Protein AF-A0A535K1F7-F1 (afdb_monomer_lite)

Sequence (152 aa):
MVDALQEAHRILVERGTFVDARPDSRVSARVRAGSAGGQVVGTIGTQRATKADDQMSDRAVRDVLRRKLFRSRRRGRLWHAIPFEDAAELNDYLSDHLRFSRRVSWLAPAAHRKTPLFVERAVRFEILIKQLGRRLLLRGGRGARGAASYEV

Structure (mmCIF, N/CA/C/O backbone):
data_AF-A0A535K1F7-F1
#
_entry.id   AF-A0A535K1F7-F1
#
loop_
_atom_site.group_PDB
_atom_site.id
_atom_site.type_symbol
_atom_site.label_atom_id
_atom_site.label_alt_id
_atom_site.label_comp_id
_atom_site.label_asym_id
_atom_site.label_entity_id
_atom_site.label_seq_id
_atom_site.pdbx_PDB_ins_code
_atom_site.Cartn_x
_atom_site.Cartn_y
_atom_site.Cartn_z
_atom_site.occupancy
_atom_site.B_iso_or_equiv
_atom_site.auth_seq_id
_atom_site.auth_comp_id
_atom_site.auth_asym_id
_atom_site.auth_atom_id
_atom_s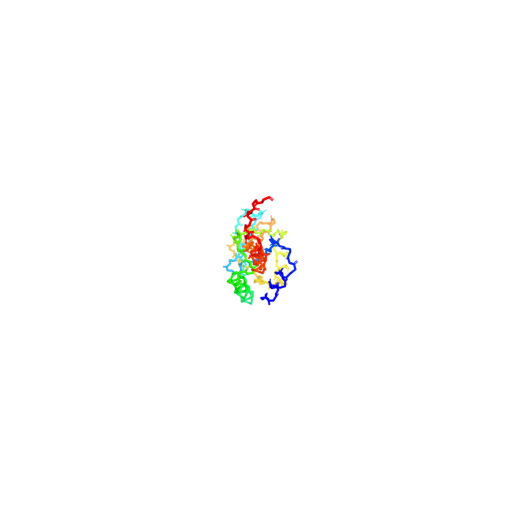ite.pdbx_PDB_model_num
ATOM 1 N N . MET A 1 1 ? -8.332 -13.082 13.055 1.00 63.59 1 MET A N 1
ATOM 2 C CA . MET A 1 1 ? -7.995 -11.675 12.673 1.00 63.59 1 MET A CA 1
ATOM 3 C C . MET A 1 1 ? -9.030 -10.662 13.177 1.00 63.59 1 MET A C 1
ATOM 5 O O . MET A 1 1 ? -8.626 -9.599 13.631 1.00 63.59 1 MET A O 1
ATOM 9 N N . VAL A 1 2 ? -10.336 -10.977 13.209 1.00 68.31 2 VAL A N 1
ATOM 10 C CA . VAL A 1 2 ? -11.288 -10.234 14.073 1.00 68.31 2 VAL A CA 1
ATOM 11 C C . VAL A 1 2 ? -10.793 -10.209 15.526 1.00 68.31 2 VAL A C 1
ATOM 13 O O . VAL A 1 2 ? -10.875 -9.179 16.188 1.00 68.31 2 VAL A O 1
ATOM 16 N N . ASP A 1 3 ? -10.181 -11.303 15.972 1.00 77.69 3 ASP A N 1
ATOM 17 C CA . ASP A 1 3 ? -9.602 -11.464 17.312 1.00 77.69 3 ASP A CA 1
ATOM 18 C C . ASP A 1 3 ? -8.471 -10.469 17.576 1.00 77.69 3 ASP A C 1
ATOM 20 O O . ASP A 1 3 ? -8.384 -9.928 18.667 1.00 77.69 3 ASP A O 1
ATOM 24 N N . ALA A 1 4 ? -7.672 -10.130 16.558 1.00 83.56 4 ALA A N 1
ATOM 25 C CA . ALA A 1 4 ? -6.606 -9.138 16.687 1.00 83.56 4 ALA A CA 1
ATOM 26 C C . ALA A 1 4 ? -7.163 -7.720 16.903 1.00 83.56 4 ALA A C 1
ATOM 28 O O . ALA A 1 4 ? -6.621 -6.959 17.698 1.00 83.56 4 ALA A O 1
ATOM 29 N N . LEU A 1 5 ? -8.276 -7.362 16.251 1.00 89.56 5 LEU A N 1
ATOM 30 C CA . LEU A 1 5 ? -8.940 -6.074 16.494 1.00 89.56 5 LEU A CA 1
ATOM 31 C C . LEU A 1 5 ? -9.660 -6.043 17.850 1.00 89.56 5 LEU A C 1
ATOM 33 O O . LEU A 1 5 ? -9.741 -4.990 18.481 1.00 89.56 5 LEU A O 1
ATOM 37 N N . GLN A 1 6 ? -10.173 -7.183 18.317 1.00 87.75 6 GLN A N 1
ATOM 38 C CA . GLN A 1 6 ? -10.734 -7.301 19.666 1.00 87.75 6 GLN A CA 1
ATOM 39 C C . GLN A 1 6 ? -9.648 -7.227 20.747 1.00 87.75 6 GLN A C 1
ATOM 41 O O . GLN A 1 6 ? -9.847 -6.564 21.762 1.00 87.75 6 GLN A O 1
ATOM 46 N N . GLU A 1 7 ? -8.497 -7.856 20.516 1.00 90.88 7 GLU A N 1
ATOM 47 C CA . GLU A 1 7 ? -7.304 -7.744 21.355 1.00 90.88 7 GLU A CA 1
ATOM 48 C C . GLU A 1 7 ? -6.832 -6.292 21.415 1.00 90.88 7 GLU A C 1
ATOM 50 O O . GLU A 1 7 ? -6.730 -5.725 22.500 1.00 90.88 7 GLU A O 1
ATOM 55 N N . ALA A 1 8 ? -6.678 -5.644 20.254 1.00 90.81 8 ALA A N 1
ATOM 56 C CA . ALA A 1 8 ? -6.345 -4.227 20.167 1.00 90.81 8 ALA A CA 1
ATOM 57 C C . ALA A 1 8 ? -7.339 -3.371 20.967 1.00 90.81 8 ALA A C 1
ATOM 59 O O . ALA A 1 8 ? -6.939 -2.503 21.739 1.00 90.81 8 ALA A O 1
ATOM 60 N N . HIS A 1 9 ? -8.643 -3.642 20.853 1.00 91.31 9 HIS A N 1
ATOM 61 C CA . HIS A 1 9 ? -9.652 -2.950 21.653 1.00 91.31 9 HIS A CA 1
ATOM 62 C C . HIS A 1 9 ? -9.459 -3.166 23.159 1.00 91.31 9 HIS A C 1
ATOM 64 O O . HIS A 1 9 ? -9.690 -2.242 23.938 1.00 91.31 9 HIS A O 1
ATOM 70 N N . ARG A 1 10 ? -9.058 -4.363 23.594 1.00 91.12 10 ARG A N 1
ATOM 71 C CA . ARG A 1 10 ? -8.831 -4.671 25.011 1.00 91.12 10 ARG A CA 1
ATOM 72 C C . ARG A 1 10 ? -7.659 -3.872 25.574 1.00 91.12 10 ARG A C 1
ATOM 74 O O . ARG A 1 10 ? -7.831 -3.234 26.607 1.00 91.12 10 ARG A O 1
ATOM 81 N N . ILE A 1 11 ? -6.526 -3.871 24.872 1.00 93.06 11 ILE A N 1
ATOM 82 C CA . ILE A 1 11 ? -5.265 -3.287 25.356 1.00 93.06 11 ILE A CA 1
ATOM 83 C C . ILE A 1 11 ? -5.178 -1.770 25.171 1.00 93.06 11 ILE A C 1
ATOM 85 O O . ILE A 1 11 ? -4.457 -1.101 25.906 1.00 93.06 11 ILE A O 1
ATOM 89 N N . LEU A 1 12 ? -5.897 -1.203 24.197 1.00 93.50 12 LEU A N 1
ATOM 90 C CA . LEU A 1 12 ? -5.863 0.239 23.967 1.00 93.50 12 LEU A CA 1
ATOM 91 C C . LEU A 1 12 ? -6.451 0.993 25.157 1.00 93.50 12 LEU A C 1
ATOM 93 O O . LEU A 1 12 ? -7.529 0.659 25.653 1.00 93.50 12 LEU A O 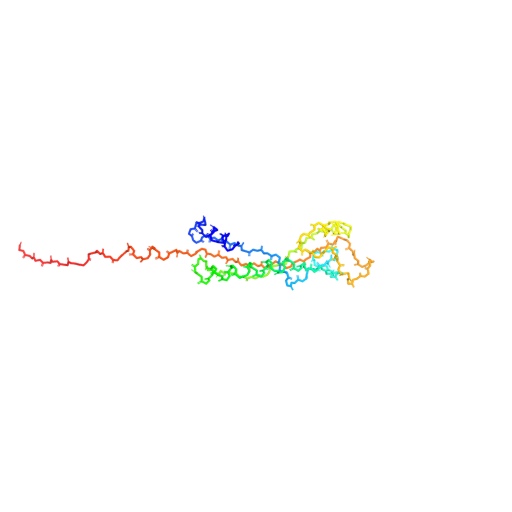1
ATOM 97 N N . VAL A 1 13 ? -5.786 2.073 25.555 1.00 92.69 13 VAL A N 1
ATOM 98 C CA . VAL A 1 13 ? -6.332 3.037 26.516 1.00 92.69 13 VAL A CA 1
ATOM 99 C C . VAL A 1 13 ? -7.646 3.634 26.012 1.00 92.69 13 VAL A C 1
ATOM 101 O O . VAL A 1 13 ? -7.970 3.580 24.819 1.00 92.69 13 VAL A O 1
ATOM 104 N N . GLU A 1 14 ? -8.432 4.215 26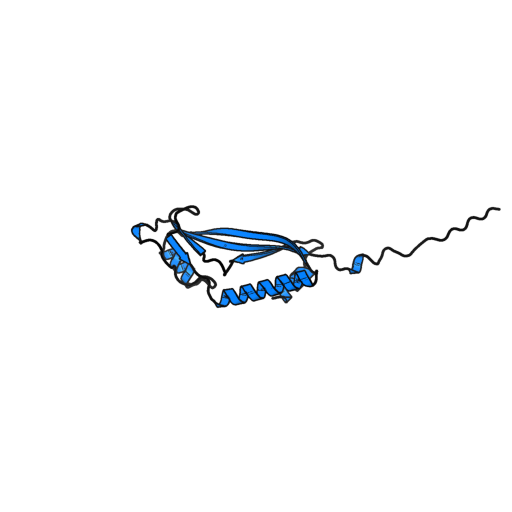.914 1.00 89.25 14 GLU A N 1
ATOM 105 C CA . GLU A 1 14 ? -9.662 4.906 26.532 1.00 89.25 14 GLU A CA 1
ATOM 106 C C . GLU A 1 14 ? -9.390 5.986 25.480 1.00 89.25 14 GLU A C 1
ATOM 108 O O . GLU A 1 14 ? -8.439 6.756 25.583 1.00 89.25 14 GLU A O 1
ATOM 113 N N . ARG A 1 15 ? -10.222 6.017 24.429 1.00 90.88 15 ARG A N 1
ATOM 114 C CA . ARG A 1 15 ? -10.035 6.882 23.247 1.00 90.88 15 ARG A CA 1
ATOM 115 C C . ARG A 1 15 ? -8.691 6.687 22.522 1.00 90.88 15 ARG A C 1
ATOM 117 O O . ARG A 1 15 ? -8.340 7.510 21.676 1.00 90.88 15 ARG A O 1
ATOM 124 N N . GLY A 1 16 ? -7.984 5.590 22.793 1.00 95.00 16 GLY A N 1
ATOM 125 C CA . GLY A 1 16 ? -6.776 5.188 22.083 1.00 95.00 16 GLY A CA 1
ATOM 126 C C . GLY A 1 16 ? -7.019 5.021 20.583 1.00 95.00 16 GLY A C 1
ATOM 127 O O . GLY A 1 16 ? -8.136 4.722 20.139 1.00 95.00 16 GLY A O 1
ATOM 128 N N . THR A 1 17 ? -5.961 5.240 19.803 1.00 96.06 17 THR A N 1
ATOM 129 C CA . THR A 1 17 ? -5.999 5.183 18.338 1.00 96.06 17 THR A CA 1
ATOM 130 C C . THR A 1 17 ? -5.412 3.869 17.841 1.00 96.06 17 THR A C 1
ATOM 132 O O . THR A 1 17 ? -4.317 3.487 18.238 1.00 96.06 17 THR A O 1
ATOM 135 N N . PHE A 1 18 ? -6.127 3.212 16.935 1.00 95.38 18 PHE A N 1
ATOM 136 C CA . PHE A 1 18 ? -5.640 2.099 16.132 1.00 95.38 18 PHE A CA 1
ATOM 137 C C . PHE A 1 18 ? -5.617 2.529 14.666 1.00 95.38 18 PHE A C 1
ATOM 139 O O . PHE A 1 18 ? -6.577 3.131 14.185 1.00 95.38 18 PHE A O 1
ATOM 146 N N . VAL A 1 19 ? -4.543 2.221 13.946 1.00 95.38 19 VAL A N 1
ATOM 147 C CA . VAL A 1 19 ? -4.431 2.531 12.517 1.00 95.38 19 VAL A CA 1
ATOM 148 C C . VAL A 1 19 ? -4.355 1.221 11.747 1.00 95.38 19 VAL A C 1
ATOM 150 O O . VAL A 1 19 ? -3.347 0.525 11.809 1.00 95.38 19 VAL A O 1
ATOM 153 N N . ASP A 1 20 ? -5.417 0.895 11.008 1.00 94.19 20 ASP A N 1
ATOM 154 C CA . ASP A 1 20 ? -5.348 -0.138 9.973 1.00 94.19 20 ASP A CA 1
ATOM 155 C C . ASP A 1 20 ? -4.728 0.505 8.732 1.00 94.19 20 ASP A C 1
ATOM 157 O O . ASP A 1 20 ? -5.325 1.416 8.163 1.00 94.19 20 ASP A O 1
ATOM 161 N N . ALA A 1 21 ? -3.532 0.082 8.324 1.00 93.12 21 ALA A N 1
ATOM 162 C CA . ALA A 1 21 ? -2.863 0.573 7.120 1.00 93.12 21 ALA A CA 1
ATOM 163 C C . ALA A 1 21 ? -2.292 -0.603 6.329 1.00 93.12 21 ALA A C 1
ATOM 165 O O . ALA A 1 21 ? -1.455 -1.356 6.824 1.00 93.12 21 ALA A O 1
ATOM 166 N N . ARG A 1 22 ? -2.764 -0.778 5.093 1.00 90.31 22 ARG A N 1
ATOM 167 C CA . ARG A 1 22 ? -2.442 -1.945 4.263 1.00 90.31 22 ARG A CA 1
ATOM 168 C C . ARG A 1 22 ? -2.268 -1.540 2.800 1.00 90.31 22 ARG A C 1
ATOM 170 O O . ARG A 1 22 ? -2.994 -0.656 2.334 1.00 90.31 22 ARG A O 1
ATOM 177 N N . PRO A 1 23 ? -1.346 -2.174 2.049 1.00 89.25 23 PRO A N 1
ATOM 178 C CA . PRO A 1 23 ? -1.328 -2.054 0.595 1.00 89.25 23 PRO A CA 1
ATOM 179 C C . PRO A 1 23 ? -2.718 -2.336 0.015 1.00 89.25 23 PRO A C 1
ATOM 181 O O . PRO A 1 23 ? -3.379 -3.282 0.431 1.00 89.25 23 PRO A O 1
ATOM 184 N N . ASP A 1 24 ? -3.177 -1.510 -0.921 1.00 90.50 24 ASP A N 1
ATOM 185 C CA . ASP A 1 24 ? -4.495 -1.664 -1.534 1.00 90.50 24 ASP A CA 1
ATOM 186 C C . ASP A 1 24 ? -4.414 -2.611 -2.735 1.00 90.50 24 ASP A C 1
ATOM 188 O O . ASP A 1 24 ? -4.118 -2.185 -3.849 1.00 90.50 24 ASP A O 1
ATOM 192 N N . SER A 1 25 ? -4.709 -3.897 -2.519 1.00 87.00 25 SER A N 1
ATOM 193 C CA . SER A 1 25 ? -4.647 -4.951 -3.551 1.00 87.00 25 SER A CA 1
ATOM 194 C C . SER A 1 25 ? -5.567 -4.758 -4.766 1.00 87.00 25 SER A C 1
ATOM 196 O O . SER A 1 25 ? -5.521 -5.536 -5.725 1.00 87.00 25 SER A O 1
ATOM 198 N N . ARG A 1 26 ? -6.430 -3.737 -4.740 1.00 88.06 26 ARG A N 1
ATOM 199 C CA . ARG A 1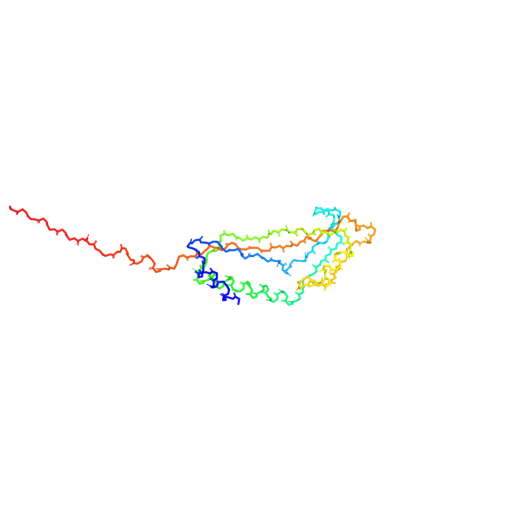 26 ? -7.295 -3.342 -5.863 1.00 88.06 26 ARG A CA 1
ATOM 200 C C . ARG A 1 26 ? -6.580 -2.449 -6.868 1.00 88.06 26 ARG A C 1
ATOM 202 O O . ARG A 1 26 ? -7.085 -2.270 -7.971 1.00 88.06 26 ARG A O 1
ATOM 209 N N . VAL A 1 27 ? -5.451 -1.864 -6.479 1.00 91.12 27 VAL A N 1
ATOM 210 C CA . VAL A 1 27 ? -4.704 -0.899 -7.278 1.00 91.12 27 VAL A CA 1
ATOM 211 C C . VAL A 1 27 ? -3.339 -1.489 -7.594 1.00 91.12 27 VAL A C 1
ATOM 213 O O . VAL A 1 27 ? -2.552 -1.771 -6.694 1.00 91.12 27 VAL A O 1
ATOM 216 N N . SER A 1 28 ? -3.051 -1.660 -8.882 1.00 93.19 28 SER A N 1
ATOM 217 C CA . SER A 1 28 ? -1.723 -2.074 -9.333 1.00 93.19 28 SER A CA 1
ATOM 218 C C . SER A 1 28 ? -0.682 -1.040 -8.905 1.00 93.19 28 SER A C 1
ATOM 220 O O . SER A 1 28 ? -0.899 0.166 -9.061 1.00 93.19 28 SER A O 1
ATOM 222 N N . ALA A 1 29 ? 0.453 -1.504 -8.385 1.00 94.81 29 ALA A N 1
ATOM 223 C CA . ALA A 1 29 ? 1.585 -0.626 -8.137 1.00 94.81 29 ALA A CA 1
ATOM 224 C C . ALA A 1 29 ? 2.183 -0.169 -9.474 1.00 94.81 29 ALA A C 1
ATOM 226 O O . ALA A 1 29 ? 2.092 -0.866 -10.489 1.00 94.81 29 ALA A O 1
ATOM 227 N N . ARG A 1 30 ? 2.773 1.021 -9.480 1.00 96.75 30 ARG A N 1
ATOM 228 C CA . ARG A 1 30 ? 3.401 1.631 -10.653 1.00 96.75 30 ARG A CA 1
ATOM 229 C C . ARG A 1 30 ? 4.905 1.591 -10.478 1.00 96.75 30 ARG A C 1
ATOM 231 O O . ARG A 1 30 ? 5.395 1.878 -9.394 1.00 96.75 30 ARG A O 1
ATOM 238 N N . VAL A 1 31 ? 5.618 1.285 -11.550 1.00 97.38 31 VAL A N 1
ATOM 239 C CA . VAL A 1 31 ? 7.070 1.436 -11.617 1.00 97.38 31 VAL A CA 1
ATOM 240 C C . VAL A 1 31 ? 7.361 2.751 -12.321 1.00 97.38 31 VAL A C 1
ATOM 242 O O . VAL A 1 31 ? 6.897 2.952 -13.445 1.00 97.38 31 VAL A O 1
ATOM 245 N N . ARG A 1 32 ? 8.090 3.649 -11.661 1.00 97.62 32 ARG A N 1
ATOM 246 C CA . ARG A 1 32 ? 8.499 4.956 -12.184 1.00 97.62 32 ARG A CA 1
ATOM 247 C C . ARG A 1 32 ? 10.005 5.009 -12.397 1.00 97.62 32 ARG A C 1
ATOM 249 O O . ARG A 1 32 ? 10.739 4.355 -11.667 1.00 97.62 32 ARG A O 1
ATOM 256 N N . ALA A 1 33 ? 10.437 5.773 -13.394 1.00 97.19 33 ALA A N 1
ATOM 257 C CA . ALA A 1 33 ? 11.841 5.915 -13.772 1.00 97.19 33 ALA A CA 1
ATOM 258 C C . ALA A 1 33 ? 12.433 7.260 -13.324 1.00 97.19 33 ALA A C 1
ATOM 260 O O . ALA A 1 33 ? 11.783 8.302 -13.446 1.00 97.19 33 ALA A O 1
ATOM 261 N N . GLY A 1 34 ? 13.676 7.238 -12.842 1.00 96.19 34 GLY A N 1
ATOM 262 C CA . GLY A 1 34 ? 14.494 8.389 -12.447 1.00 96.19 34 GLY A CA 1
ATOM 263 C C . GLY A 1 34 ? 14.106 9.046 -11.118 1.00 96.19 34 GLY A C 1
ATOM 264 O O . GLY A 1 34 ? 14.977 9.454 -10.358 1.00 96.19 34 GLY A O 1
ATOM 265 N N . SER A 1 35 ? 12.812 9.163 -10.810 1.00 95.62 35 SER A N 1
ATOM 266 C CA . SER A 1 35 ? 12.335 9.737 -9.545 1.00 95.62 35 SER A CA 1
ATOM 267 C C . SER A 1 35 ? 10.962 9.198 -9.137 1.00 95.62 35 SER A C 1
ATOM 269 O O . SER A 1 35 ? 10.212 8.660 -9.956 1.00 95.62 35 SER A O 1
ATOM 271 N N . ALA A 1 36 ? 10.579 9.414 -7.875 1.00 93.50 36 ALA A N 1
ATOM 272 C CA . ALA A 1 36 ? 9.248 9.071 -7.369 1.00 93.50 36 ALA A CA 1
ATOM 273 C C . ALA A 1 36 ? 8.105 9.799 -8.111 1.00 93.50 36 ALA A C 1
ATOM 275 O O . ALA A 1 36 ? 6.984 9.300 -8.150 1.00 93.50 36 ALA A O 1
ATOM 276 N N . GLY A 1 37 ? 8.382 10.955 -8.726 1.00 94.62 37 GLY A N 1
ATOM 277 C CA . GLY A 1 37 ? 7.448 11.687 -9.592 1.00 94.62 37 GLY A CA 1
ATOM 278 C C . GLY A 1 37 ? 7.640 11.414 -11.088 1.00 94.62 37 GLY A C 1
ATOM 279 O O . GLY A 1 37 ? 6.921 11.984 -11.906 1.00 94.62 37 GLY A O 1
ATOM 280 N N . GLY A 1 38 ? 8.602 10.564 -11.451 1.00 94.50 38 GLY A N 1
ATOM 281 C CA . GLY A 1 38 ? 9.005 10.307 -12.826 1.00 94.50 38 GLY A CA 1
ATOM 282 C C . GLY A 1 38 ? 7.971 9.539 -13.644 1.00 94.50 38 GLY A C 1
ATOM 283 O O . GLY A 1 38 ? 6.908 9.136 -13.155 1.00 94.50 38 GLY A O 1
ATOM 284 N N . GLN A 1 39 ? 8.288 9.325 -14.920 1.00 95.81 39 GLN A N 1
ATOM 285 C CA . GLN A 1 39 ? 7.399 8.643 -15.856 1.00 95.81 39 GLN A CA 1
ATOM 286 C C . GLN A 1 39 ? 7.109 7.211 -15.397 1.00 95.81 39 GLN A C 1
ATOM 288 O O . GLN A 1 39 ? 8.013 6.483 -14.991 1.00 95.81 39 GLN A O 1
ATOM 293 N N . VAL A 1 40 ? 5.847 6.790 -15.512 1.00 97.06 40 VAL A N 1
ATOM 294 C CA . VAL A 1 40 ? 5.455 5.394 -15.297 1.00 97.06 40 VAL A CA 1
ATOM 295 C C . VAL A 1 40 ? 5.959 4.546 -16.466 1.00 97.06 40 VAL A C 1
ATOM 297 O O . VAL A 1 40 ? 5.563 4.760 -17.609 1.00 97.06 40 VAL A O 1
ATOM 300 N N . VAL A 1 41 ? 6.813 3.570 -16.169 1.00 97.56 41 VAL A N 1
ATOM 301 C CA . VAL A 1 41 ? 7.453 2.667 -17.142 1.00 97.56 41 VAL A CA 1
ATOM 302 C C . VAL A 1 41 ? 7.006 1.213 -16.996 1.00 97.56 41 VAL A C 1
ATOM 304 O O . VAL A 1 41 ? 7.314 0.377 -17.847 1.00 97.56 41 VAL A O 1
ATOM 307 N N . GLY A 1 42 ? 6.252 0.894 -15.944 1.00 97.00 42 GLY A N 1
ATOM 308 C CA . GLY A 1 42 ? 5.728 -0.445 -15.705 1.00 97.00 42 GLY A CA 1
ATOM 309 C C . GLY A 1 42 ? 4.648 -0.480 -14.632 1.00 97.00 42 GLY A C 1
ATOM 310 O O . GLY A 1 42 ? 4.375 0.511 -13.954 1.00 97.00 42 GLY A O 1
ATOM 311 N N . THR A 1 43 ? 4.032 -1.645 -14.470 1.00 96.75 43 THR A N 1
ATOM 312 C CA . THR A 1 43 ? 3.052 -1.913 -13.413 1.00 96.75 43 THR A CA 1
ATOM 313 C C . THR A 1 43 ? 3.300 -3.265 -12.765 1.00 96.75 43 THR A C 1
ATOM 315 O O . THR A 1 43 ? 3.830 -4.182 -13.391 1.00 96.75 43 THR A O 1
ATOM 318 N N . ILE A 1 44 ? 2.914 -3.395 -11.499 1.00 94.31 44 ILE A N 1
ATOM 319 C CA . ILE A 1 44 ? 3.042 -4.625 -10.720 1.00 94.31 44 ILE A CA 1
ATOM 320 C C . ILE A 1 44 ? 1.668 -4.948 -10.137 1.00 94.31 44 ILE A C 1
ATOM 322 O O . ILE A 1 44 ? 1.043 -4.123 -9.463 1.00 94.31 44 ILE A O 1
ATOM 326 N N . GLY A 1 45 ? 1.174 -6.148 -10.431 1.00 89.88 45 GLY A N 1
ATOM 327 C CA . GLY A 1 45 ? -0.101 -6.627 -9.915 1.00 89.88 45 GLY A CA 1
ATOM 328 C C . GLY A 1 45 ? 0.010 -7.105 -8.469 1.00 89.88 45 GLY A C 1
ATOM 329 O O . GLY A 1 45 ? 1.093 -7.239 -7.904 1.00 89.88 45 GLY A O 1
ATOM 330 N N . THR A 1 46 ? -1.132 -7.415 -7.865 1.00 85.19 46 THR A N 1
ATOM 331 C CA . THR A 1 46 ? -1.194 -8.080 -6.557 1.00 85.19 46 THR A CA 1
ATOM 332 C C . THR A 1 46 ? -1.572 -9.549 -6.728 1.00 85.19 46 THR A C 1
ATOM 334 O O . THR A 1 46 ? -2.408 -9.882 -7.574 1.00 85.19 46 THR A O 1
ATOM 337 N N . GLN A 1 47 ? -0.981 -10.430 -5.920 1.00 83.56 47 GLN A N 1
ATOM 338 C CA . GLN A 1 47 ? -1.316 -11.854 -5.900 1.00 83.56 47 GLN A CA 1
ATOM 339 C C . GLN A 1 47 ? -2.776 -12.085 -5.472 1.00 83.56 47 GLN A C 1
ATOM 341 O O . GLN A 1 47 ? -3.355 -11.312 -4.704 1.00 83.56 47 GLN A O 1
ATOM 346 N N . ARG A 1 48 ? -3.394 -13.168 -5.968 1.00 76.88 48 ARG A N 1
ATOM 347 C CA . ARG A 1 48 ? -4.802 -13.490 -5.664 1.00 76.88 48 ARG A CA 1
ATOM 348 C C . ARG A 1 48 ? -5.035 -13.751 -4.173 1.00 76.88 48 ARG A C 1
ATOM 350 O O . ARG A 1 48 ? -6.027 -13.256 -3.648 1.00 76.88 48 ARG A O 1
ATOM 357 N N . ALA A 1 49 ? -4.128 -14.466 -3.505 1.00 77.50 49 ALA A N 1
ATOM 358 C CA . ALA A 1 49 ? -4.236 -14.767 -2.074 1.00 77.50 49 ALA A CA 1
ATOM 359 C C . ALA A 1 49 ? -4.335 -13.483 -1.229 1.00 77.50 49 ALA A C 1
ATOM 361 O O . ALA A 1 49 ? -5.264 -13.325 -0.444 1.00 77.50 49 ALA A O 1
ATOM 362 N N . THR A 1 50 ? -3.491 -12.489 -1.518 1.00 79.50 50 THR A N 1
ATOM 363 C CA . THR A 1 50 ? -3.504 -11.191 -0.826 1.00 79.50 50 THR A CA 1
ATOM 364 C C . THR A 1 50 ? -4.830 -10.437 -0.987 1.00 79.50 50 THR A C 1
ATOM 366 O O . THR A 1 50 ? -5.240 -9.708 -0.086 1.00 79.50 50 THR A O 1
ATOM 369 N N . LYS A 1 51 ? -5.542 -10.612 -2.113 1.00 80.56 51 LYS A N 1
ATOM 370 C CA . LYS A 1 51 ? -6.880 -10.017 -2.292 1.00 80.56 51 LYS A CA 1
ATOM 371 C C . LYS A 1 51 ? -7.905 -10.630 -1.337 1.00 80.56 51 LYS A C 1
ATOM 373 O O . LYS A 1 51 ? -8.759 -9.903 -0.832 1.00 80.56 51 LYS A O 1
ATOM 378 N N . ALA A 1 52 ? -7.845 -11.943 -1.112 1.00 83.31 52 ALA A N 1
ATOM 379 C CA . ALA A 1 52 ? -8.736 -12.624 -0.174 1.00 83.31 52 ALA A CA 1
ATOM 380 C C . ALA A 1 52 ? -8.467 -12.159 1.266 1.00 83.31 52 ALA A C 1
ATOM 382 O O . ALA A 1 52 ? -9.410 -11.780 1.966 1.00 83.31 52 ALA A O 1
ATOM 383 N N . ASP A 1 53 ? -7.193 -12.067 1.654 1.00 84.44 53 ASP A N 1
ATOM 384 C CA . ASP A 1 53 ? -6.785 -11.551 2.965 1.00 84.44 53 ASP A CA 1
ATOM 385 C C . ASP A 1 53 ? -7.305 -10.127 3.193 1.00 84.44 53 ASP A C 1
ATOM 387 O O . ASP A 1 53 ? -7.933 -9.836 4.213 1.00 84.44 53 ASP A O 1
ATOM 391 N N . ASP A 1 54 ? -7.150 -9.244 2.201 1.00 85.75 54 ASP A N 1
ATOM 392 C CA . ASP A 1 54 ? -7.632 -7.867 2.306 1.00 85.75 54 ASP A CA 1
ATOM 393 C C . ASP A 1 54 ? -9.157 -7.779 2.444 1.00 85.75 54 ASP A C 1
ATOM 395 O O . ASP A 1 54 ? -9.662 -6.903 3.155 1.00 85.75 54 ASP A O 1
ATOM 399 N N . GLN A 1 55 ? -9.906 -8.679 1.797 1.00 88.12 55 GLN A N 1
ATOM 400 C CA . GLN A 1 55 ? -11.356 -8.761 1.968 1.00 88.12 55 GLN A CA 1
ATOM 401 C C . GLN A 1 55 ? -11.739 -9.235 3.370 1.00 88.12 55 GLN A C 1
ATOM 403 O O . GLN A 1 55 ? -12.702 -8.711 3.937 1.00 88.12 55 GLN A O 1
ATOM 408 N N . MET A 1 56 ? -11.013 -10.204 3.935 1.00 87.94 56 MET A N 1
ATOM 409 C CA . MET A 1 56 ? -11.226 -10.649 5.314 1.00 87.94 56 MET A CA 1
ATOM 410 C C . MET A 1 56 ? -10.963 -9.505 6.293 1.00 87.94 56 MET A C 1
ATOM 412 O O . MET A 1 56 ? -11.786 -9.252 7.175 1.00 87.94 56 MET A O 1
ATOM 416 N N . SER A 1 57 ? -9.883 -8.751 6.089 1.00 88.81 57 SER A N 1
ATOM 417 C CA . SER A 1 57 ? -9.591 -7.521 6.831 1.00 88.81 57 SER A CA 1
ATOM 418 C C . SER A 1 57 ? -10.701 -6.488 6.752 1.00 88.81 57 SER A C 1
ATOM 420 O O . SER A 1 57 ? -11.145 -5.986 7.784 1.00 88.81 57 SER A O 1
ATOM 422 N N . ASP A 1 58 ? -11.245 -6.246 5.565 1.00 91.31 58 ASP A N 1
ATOM 423 C CA . ASP A 1 58 ? -12.340 -5.292 5.403 1.00 91.31 58 ASP A CA 1
ATOM 424 C C . ASP A 1 58 ? -13.620 -5.738 6.109 1.00 91.31 58 ASP A C 1
ATOM 426 O O . ASP A 1 58 ? -14.401 -4.898 6.558 1.00 91.31 58 ASP A O 1
ATOM 430 N N . ARG A 1 59 ? -13.877 -7.049 6.187 1.00 92.81 59 ARG A N 1
ATOM 431 C CA . ARG A 1 59 ? -15.003 -7.584 6.966 1.00 92.81 59 ARG A CA 1
ATOM 432 C C . ARG A 1 59 ? -14.770 -7.374 8.460 1.00 92.81 59 ARG A C 1
ATOM 434 O O . ARG A 1 59 ? -15.663 -6.877 9.135 1.00 92.81 59 ARG A O 1
ATOM 441 N N . ALA A 1 60 ? -13.567 -7.654 8.957 1.00 93.12 60 ALA A N 1
ATOM 442 C CA . ALA A 1 60 ? -13.249 -7.493 10.372 1.00 93.12 60 ALA A CA 1
ATOM 443 C C . ALA A 1 60 ? -13.347 -6.037 10.850 1.00 93.12 60 ALA A C 1
ATOM 445 O O . ALA A 1 60 ? -13.939 -5.779 11.899 1.00 93.12 60 ALA A O 1
ATOM 446 N N . VAL A 1 61 ? -12.835 -5.079 10.066 1.00 93.50 61 VAL A N 1
ATOM 447 C CA . VAL A 1 61 ? -12.972 -3.645 10.373 1.00 93.50 61 VAL A CA 1
ATOM 448 C C . VAL A 1 61 ? -14.449 -3.243 10.402 1.00 93.50 61 VAL A C 1
ATOM 450 O O . VAL A 1 61 ? -14.911 -2.625 11.364 1.00 93.50 61 VAL A O 1
ATOM 453 N N . ARG A 1 62 ? -15.231 -3.662 9.398 1.00 94.50 62 ARG A N 1
ATOM 454 C CA . ARG A 1 62 ? -16.683 -3.419 9.374 1.00 94.50 62 ARG A CA 1
ATOM 455 C C . ARG A 1 62 ? -17.391 -4.005 10.593 1.00 94.50 62 ARG A C 1
ATOM 457 O O . ARG A 1 62 ? -18.295 -3.367 11.127 1.00 94.50 62 ARG A O 1
ATOM 464 N N . ASP A 1 63 ? -16.986 -5.182 11.052 1.00 94.56 63 ASP A N 1
ATOM 465 C CA . ASP A 1 63 ? -17.601 -5.836 12.205 1.00 94.56 63 ASP A CA 1
ATOM 466 C C . ASP A 1 63 ? -17.329 -5.095 13.515 1.00 94.56 63 ASP A C 1
ATOM 468 O O . ASP A 1 63 ? -18.263 -4.880 14.291 1.00 94.56 63 ASP A O 1
ATOM 472 N N . VAL A 1 64 ? -16.097 -4.640 13.766 1.00 93.44 64 VAL A N 1
ATOM 473 C CA . VAL A 1 64 ? -15.788 -3.896 15.002 1.00 93.44 64 VAL A CA 1
ATOM 474 C C . VAL A 1 64 ? -16.409 -2.497 15.025 1.00 93.44 64 VAL A C 1
ATOM 476 O O . VAL A 1 64 ? -16.805 -2.024 16.094 1.00 93.44 64 VAL A O 1
ATOM 479 N N . LEU A 1 65 ? -16.569 -1.865 13.857 1.00 94.25 65 LEU A N 1
ATOM 480 C CA . LEU A 1 65 ? -17.325 -0.619 13.706 1.00 94.25 65 LEU A CA 1
ATOM 481 C C . LEU A 1 65 ? -18.818 -0.840 13.982 1.00 94.25 65 LEU A C 1
ATOM 483 O O . LEU A 1 65 ? -19.423 -0.104 14.760 1.00 94.25 65 LEU A O 1
ATOM 487 N N . ARG A 1 66 ? -19.410 -1.896 13.408 1.00 94.31 66 ARG A N 1
ATOM 488 C CA . ARG A 1 66 ? -20.824 -2.261 13.617 1.00 94.31 66 ARG A CA 1
ATOM 489 C C . ARG A 1 66 ? -21.131 -2.547 15.086 1.00 94.31 66 ARG A C 1
ATOM 491 O O . ARG A 1 66 ? -22.168 -2.131 15.594 1.00 94.31 66 ARG A O 1
ATOM 498 N N . ARG A 1 67 ? -20.208 -3.218 15.781 1.00 92.25 67 ARG A N 1
ATOM 499 C CA . ARG A 1 67 ? -20.292 -3.521 17.221 1.00 92.25 67 ARG A CA 1
ATOM 500 C C . ARG A 1 67 ? -19.983 -2.320 18.120 1.00 92.25 67 ARG A C 1
ATOM 502 O O . ARG A 1 67 ? -20.056 -2.456 19.336 1.00 92.25 67 ARG A O 1
ATOM 509 N N . LYS A 1 68 ? -19.646 -1.158 17.546 1.00 93.56 68 LYS A N 1
ATOM 510 C CA . LYS A 1 68 ? -19.276 0.067 18.272 1.00 93.56 68 LYS A CA 1
ATOM 511 C C . LYS A 1 68 ? -18.097 -0.132 19.232 1.00 93.56 68 LYS A C 1
ATOM 513 O O . LYS A 1 68 ? -18.033 0.540 20.253 1.00 93.56 68 LYS A O 1
ATOM 518 N N . LEU A 1 69 ? -17.166 -1.035 18.910 1.00 93.06 69 LEU A N 1
ATOM 519 C CA . LEU A 1 69 ? -15.893 -1.159 19.637 1.00 93.06 69 LEU A CA 1
ATOM 520 C C . LEU A 1 69 ? -14.952 -0.011 19.258 1.00 93.06 69 LEU A C 1
ATOM 522 O O . LEU A 1 69 ? -14.232 0.543 20.084 1.00 93.06 69 LEU A O 1
ATOM 526 N N . PHE A 1 70 ? -15.013 0.397 17.994 1.00 95.31 70 PHE A N 1
ATOM 527 C CA . PHE A 1 70 ? -14.306 1.557 17.477 1.00 95.31 70 PHE A CA 1
ATOM 528 C C . PHE A 1 70 ? -15.271 2.486 16.747 1.00 95.31 70 PHE A C 1
ATOM 530 O O . PHE A 1 70 ? -16.326 2.063 16.272 1.00 95.31 70 PHE A O 1
ATOM 537 N N . ARG A 1 71 ? -14.876 3.753 16.616 1.00 95.56 71 ARG A N 1
ATOM 538 C CA . ARG A 1 71 ? -15.417 4.674 15.611 1.00 95.56 71 ARG A CA 1
ATOM 539 C C . ARG A 1 71 ? -14.353 4.956 14.560 1.00 95.56 71 ARG A C 1
ATOM 541 O O . ARG A 1 71 ? -13.183 5.121 14.904 1.00 95.56 71 ARG A O 1
ATOM 548 N N . SER A 1 72 ? -14.769 5.074 13.307 1.00 96.69 72 SER A N 1
ATOM 549 C CA . SER A 1 72 ? -13.899 5.567 12.242 1.00 96.69 72 SER A CA 1
ATOM 550 C C . SER A 1 72 ? -13.743 7.079 12.380 1.00 96.69 72 SER A C 1
ATOM 552 O O . SER A 1 72 ? -14.737 7.799 12.470 1.00 96.69 72 SER A O 1
ATOM 554 N N . ARG A 1 73 ? -12.501 7.563 12.449 1.00 96.94 73 ARG A N 1
ATOM 555 C CA . ARG A 1 73 ? -12.182 8.999 12.494 1.00 96.94 73 ARG A CA 1
ATOM 556 C C . ARG A 1 73 ? -11.811 9.533 11.118 1.00 96.94 73 ARG A C 1
ATOM 558 O O . ARG A 1 73 ? -12.199 10.640 10.766 1.00 96.94 73 ARG A O 1
ATOM 565 N N . ARG A 1 74 ? -11.014 8.776 10.367 1.00 97.19 74 ARG A N 1
ATOM 566 C CA . ARG A 1 74 ? -10.542 9.150 9.032 1.00 97.19 74 ARG A CA 1
ATOM 567 C C . ARG A 1 74 ? -10.216 7.889 8.255 1.00 97.19 74 ARG A C 1
ATOM 569 O O . ARG A 1 74 ? -9.616 6.974 8.803 1.00 97.19 74 ARG A O 1
ATOM 576 N N . ARG A 1 75 ? -10.536 7.885 6.968 1.00 96.62 75 ARG A N 1
ATOM 577 C CA . ARG A 1 75 ? -10.115 6.850 6.025 1.00 96.62 75 ARG A CA 1
ATOM 578 C C . ARG A 1 75 ? -9.606 7.495 4.750 1.00 96.62 75 ARG A C 1
ATOM 580 O O . ARG A 1 75 ? -10.021 8.606 4.419 1.00 96.62 75 ARG A O 1
ATOM 587 N N . GLY A 1 76 ? -8.727 6.809 4.041 1.00 96.31 76 GLY A N 1
ATOM 588 C CA . GLY A 1 76 ? -8.193 7.326 2.793 1.00 96.31 76 GLY A CA 1
ATOM 589 C C . GLY A 1 76 ? -7.173 6.402 2.159 1.00 96.31 76 GLY A C 1
ATOM 590 O O . GLY A 1 76 ? -7.044 5.231 2.519 1.00 96.31 76 GLY A O 1
ATOM 591 N N . ARG A 1 77 ? -6.450 6.961 1.195 1.00 96.19 77 ARG A N 1
ATOM 592 C CA . ARG A 1 77 ? -5.343 6.311 0.508 1.00 96.19 77 ARG A CA 1
ATOM 593 C C . ARG A 1 77 ? -4.158 7.264 0.500 1.00 96.19 77 ARG A C 1
ATOM 595 O O . ARG A 1 77 ? -4.339 8.463 0.306 1.00 96.19 77 ARG A O 1
ATOM 602 N N . LEU A 1 78 ? -2.974 6.716 0.705 1.00 95.31 78 LEU A N 1
ATOM 603 C CA . LEU A 1 78 ? -1.705 7.393 0.486 1.00 95.31 78 LEU A CA 1
ATOM 604 C C . LEU A 1 78 ? -0.896 6.612 -0.548 1.00 95.31 78 LEU A C 1
ATOM 606 O O . LEU A 1 78 ? -1.112 5.413 -0.739 1.00 95.31 78 LEU A O 1
ATOM 610 N N . TRP A 1 79 ? 0.015 7.302 -1.219 1.00 94.75 79 TRP A N 1
ATOM 611 C CA . TRP A 1 79 ? 0.964 6.691 -2.138 1.00 94.75 79 TRP A CA 1
ATOM 612 C C . TRP A 1 79 ? 2.308 6.572 -1.434 1.00 94.75 79 TRP A C 1
ATOM 614 O O . TRP A 1 79 ? 2.791 7.535 -0.845 1.00 94.75 79 TRP A O 1
ATOM 624 N N . HIS A 1 80 ? 2.875 5.372 -1.453 1.00 94.38 80 HIS A N 1
ATOM 625 C CA . HIS A 1 80 ? 4.183 5.078 -0.885 1.00 94.38 80 HIS A CA 1
ATOM 626 C C . HIS A 1 80 ? 5.108 4.690 -2.034 1.00 94.38 80 HIS A C 1
ATOM 628 O O . HIS A 1 80 ? 4.815 3.725 -2.742 1.00 94.38 80 HIS A O 1
ATOM 634 N N . ALA A 1 81 ? 6.205 5.424 -2.206 1.00 95.75 81 ALA A N 1
ATOM 635 C CA . ALA A 1 81 ? 7.236 5.127 -3.192 1.00 95.75 81 ALA A CA 1
ATOM 636 C C . ALA A 1 81 ? 8.412 4.409 -2.523 1.00 95.75 81 ALA A C 1
ATOM 638 O O . ALA A 1 81 ? 8.928 4.886 -1.516 1.00 95.75 81 ALA A O 1
ATOM 639 N N . ILE A 1 82 ? 8.808 3.267 -3.080 1.00 94.56 82 ILE A N 1
ATOM 640 C CA . ILE A 1 82 ? 9.962 2.479 -2.637 1.00 94.56 82 ILE A CA 1
ATOM 641 C C . ILE A 1 82 ? 11.037 2.618 -3.720 1.00 94.56 82 ILE A C 1
ATOM 643 O O . ILE A 1 82 ? 10.735 2.266 -4.865 1.00 94.56 82 ILE A O 1
ATOM 647 N N . PRO A 1 83 ? 12.219 3.176 -3.413 1.00 97.19 83 PRO A N 1
ATOM 648 C CA . PRO A 1 83 ? 13.303 3.301 -4.379 1.00 97.19 83 PRO A CA 1
ATOM 649 C C . PRO A 1 83 ? 13.997 1.955 -4.610 1.00 97.19 83 PRO A C 1
ATOM 651 O O . PRO A 1 83 ? 14.067 1.135 -3.700 1.00 97.19 83 PRO A O 1
ATOM 654 N N . PHE A 1 84 ? 14.515 1.785 -5.820 1.00 97.12 84 PHE A N 1
ATOM 655 C CA . PHE A 1 84 ? 15.393 0.707 -6.259 1.00 97.12 84 PHE A CA 1
ATOM 656 C C . PHE A 1 84 ? 16.470 1.323 -7.152 1.00 97.12 84 PHE A C 1
ATOM 658 O O . PHE A 1 84 ? 16.166 2.170 -7.996 1.00 97.12 84 PHE A O 1
ATOM 665 N N . GLU A 1 85 ? 17.715 0.917 -6.980 1.00 96.81 85 GLU A N 1
ATOM 666 C CA . GLU A 1 85 ? 18.852 1.317 -7.794 1.00 96.81 85 GLU A CA 1
ATOM 667 C C . GLU A 1 85 ? 18.604 0.978 -9.263 1.00 96.81 85 GLU A C 1
ATOM 669 O O . GLU A 1 85 ? 18.733 1.845 -10.128 1.00 96.81 85 GLU A O 1
ATOM 674 N N . ASP A 1 86 ? 18.151 -0.243 -9.551 1.00 93.94 86 ASP A N 1
ATOM 675 C CA . ASP A 1 86 ? 17.928 -0.696 -10.917 1.00 93.94 86 ASP A CA 1
ATOM 676 C C . ASP A 1 86 ? 16.846 -1.787 -11.056 1.00 93.94 86 ASP A C 1
ATOM 678 O O . ASP A 1 86 ? 16.040 -2.059 -10.162 1.00 93.94 86 ASP A O 1
ATOM 682 N N . ALA A 1 87 ? 16.764 -2.368 -12.257 1.00 93.69 87 ALA A N 1
ATOM 683 C CA . ALA A 1 87 ? 15.817 -3.433 -12.560 1.00 93.69 87 ALA A CA 1
ATOM 684 C C . ALA A 1 87 ? 16.201 -4.786 -1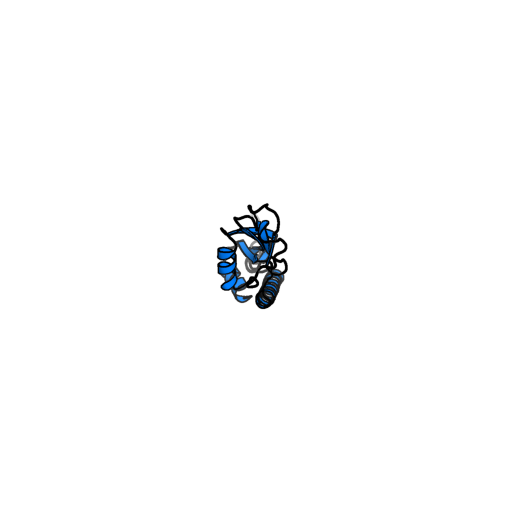1.937 1.00 93.69 87 ALA A C 1
ATOM 686 O O . ALA A 1 87 ? 15.308 -5.614 -11.761 1.00 93.69 87 ALA A O 1
ATOM 687 N N . ALA A 1 88 ? 17.482 -5.027 -11.643 1.00 93.50 88 ALA A N 1
ATOM 688 C CA . ALA A 1 88 ? 17.938 -6.252 -10.998 1.00 93.50 88 ALA A CA 1
ATOM 689 C C . ALA A 1 88 ? 17.499 -6.255 -9.531 1.00 93.50 88 ALA A C 1
ATOM 691 O O . ALA A 1 88 ? 16.769 -7.161 -9.138 1.00 93.50 88 ALA A O 1
ATOM 692 N N . GLU A 1 89 ? 17.778 -5.179 -8.788 1.00 95.50 89 GLU A N 1
ATOM 693 C CA . GLU A 1 89 ? 17.333 -5.040 -7.395 1.00 95.50 89 GLU A CA 1
ATOM 694 C C . GLU A 1 89 ? 15.801 -5.120 -7.283 1.00 95.50 89 GLU A C 1
ATOM 696 O O . GLU A 1 89 ? 15.250 -5.796 -6.411 1.00 95.50 89 GLU A O 1
ATOM 701 N N . LEU A 1 90 ? 15.078 -4.483 -8.214 1.00 95.00 90 LEU A N 1
ATOM 702 C CA . LEU A 1 90 ? 13.620 -4.589 -8.262 1.00 95.00 90 LEU A CA 1
ATOM 703 C C . LEU A 1 90 ? 13.149 -6.035 -8.494 1.00 95.00 90 LEU A C 1
ATOM 705 O O . LEU A 1 90 ? 12.156 -6.461 -7.903 1.00 95.00 90 LEU A O 1
ATOM 709 N N . ASN A 1 91 ? 13.811 -6.791 -9.367 1.00 93.25 91 ASN A N 1
ATOM 710 C CA . ASN A 1 91 ? 13.443 -8.184 -9.616 1.00 93.25 91 ASN A CA 1
ATOM 711 C C . ASN A 1 91 ? 13.748 -9.073 -8.406 1.00 93.25 91 ASN A C 1
ATOM 713 O O . ASN A 1 91 ? 12.905 -9.906 -8.065 1.00 93.25 91 ASN A O 1
ATOM 717 N N . ASP A 1 92 ? 14.878 -8.856 -7.735 1.00 92.94 92 ASP A N 1
ATOM 718 C CA . ASP A 1 92 ? 15.248 -9.564 -6.508 1.00 92.94 92 ASP A CA 1
ATOM 719 C C . ASP A 1 92 ? 14.223 -9.302 -5.406 1.00 92.94 92 ASP A C 1
ATOM 721 O O . ASP A 1 92 ? 13.685 -10.230 -4.808 1.00 92.94 92 ASP A O 1
ATOM 725 N N . TYR A 1 93 ? 13.820 -8.044 -5.227 1.00 91.62 93 TYR A N 1
ATOM 726 C CA . TYR A 1 93 ? 12.741 -7.693 -4.311 1.00 91.62 93 TYR A CA 1
ATOM 727 C C . TYR A 1 93 ? 11.425 -8.409 -4.642 1.00 91.62 93 TYR A C 1
ATOM 729 O O . TYR A 1 93 ? 10.700 -8.836 -3.742 1.00 91.62 93 TYR A O 1
ATOM 737 N N . LEU A 1 94 ? 11.077 -8.523 -5.927 1.00 91.50 94 LEU A N 1
ATOM 738 C CA . LEU A 1 94 ? 9.819 -9.133 -6.357 1.00 91.50 94 LEU A CA 1
ATOM 739 C C . LEU A 1 94 ? 9.822 -10.659 -6.289 1.00 91.50 94 LEU A C 1
ATOM 741 O O . LEU A 1 94 ? 8.739 -11.233 -6.140 1.00 91.50 94 LEU A O 1
ATOM 745 N N . SER A 1 95 ? 10.977 -11.312 -6.404 1.00 87.75 95 SER A N 1
ATOM 746 C CA . SER A 1 95 ? 11.083 -12.775 -6.384 1.00 87.75 95 SER A CA 1
ATOM 747 C C . SER A 1 95 ? 10.623 -13.345 -5.034 1.00 87.75 95 SER A C 1
ATOM 749 O O . SER A 1 95 ? 9.800 -14.270 -5.000 1.00 87.75 95 SER A O 1
ATOM 751 N N . ASP A 1 96 ? 11.014 -12.683 -3.944 1.00 82.75 96 ASP A N 1
ATOM 752 C CA . ASP A 1 96 ? 10.698 -13.070 -2.568 1.00 82.75 96 ASP A CA 1
ATOM 753 C C . ASP A 1 96 ? 9.429 -12.401 -2.015 1.00 82.75 96 ASP A C 1
ATOM 755 O O . ASP A 1 96 ? 8.948 -12.720 -0.922 1.00 82.75 96 ASP A O 1
ATOM 759 N N . HIS A 1 97 ? 8.807 -11.489 -2.770 1.00 81.44 97 HIS A N 1
ATOM 760 C CA . HIS A 1 97 ? 7.679 -10.727 -2.246 1.00 81.44 97 HIS A CA 1
ATOM 761 C C . HIS A 1 97 ? 6.386 -11.550 -2.123 1.00 81.44 97 HIS A C 1
ATOM 763 O O . HIS A 1 97 ? 5.800 -12.028 -3.096 1.00 81.44 97 HIS A O 1
ATOM 769 N N . LEU A 1 98 ? 5.811 -11.558 -0.918 1.00 78.00 98 LEU A N 1
ATOM 770 C CA . LEU A 1 98 ? 4.567 -12.274 -0.585 1.00 78.00 98 LEU A CA 1
ATOM 771 C C . LEU A 1 98 ? 3.253 -11.601 -1.045 1.00 78.00 98 LEU A C 1
ATOM 773 O O . LEU A 1 98 ? 2.170 -12.088 -0.736 1.00 78.00 98 LEU A O 1
ATOM 777 N N . ARG A 1 99 ? 3.298 -10.446 -1.721 1.00 78.50 99 ARG A N 1
ATOM 778 C CA . ARG A 1 99 ? 2.091 -9.638 -2.028 1.00 78.50 99 ARG A CA 1
ATOM 779 C C . ARG A 1 99 ? 2.036 -9.206 -3.480 1.00 78.50 99 ARG A C 1
ATOM 781 O O . ARG A 1 99 ? 0.980 -9.278 -4.107 1.00 78.50 99 ARG A O 1
ATOM 788 N N . PHE A 1 100 ? 3.153 -8.735 -4.015 1.00 82.62 100 PHE A N 1
ATOM 789 C CA . PHE A 1 100 ? 3.232 -8.367 -5.418 1.00 82.62 100 PHE A CA 1
ATOM 790 C C . PHE A 1 100 ? 3.306 -9.593 -6.317 1.00 82.62 100 PHE A C 1
ATOM 792 O O . PHE A 1 100 ? 3.794 -10.651 -5.920 1.00 82.62 100 PHE A O 1
ATOM 799 N N . SER A 1 101 ? 2.807 -9.463 -7.546 1.00 77.56 101 SER A N 1
ATOM 800 C CA . SER A 1 101 ? 3.184 -10.405 -8.590 1.00 77.56 101 SER A CA 1
ATOM 801 C C . SER A 1 101 ? 4.704 -10.404 -8.698 1.00 77.56 101 SER A C 1
ATOM 803 O O . SER A 1 101 ? 5.300 -9.331 -8.754 1.00 77.56 101 SER A O 1
ATOM 805 N N . ARG A 1 102 ? 5.318 -11.586 -8.785 1.00 86.81 102 ARG A N 1
ATOM 806 C CA . ARG A 1 102 ? 6.778 -11.766 -8.889 1.00 86.81 102 ARG A CA 1
ATOM 807 C C . ARG A 1 102 ? 7.374 -11.288 -10.228 1.00 86.81 102 ARG A C 1
ATOM 809 O O . ARG A 1 102 ? 8.358 -11.828 -10.708 1.00 86.81 102 ARG A O 1
ATOM 816 N N . ARG A 1 103 ? 6.700 -10.355 -10.904 1.00 88.25 103 ARG A N 1
ATOM 817 C CA . ARG A 1 103 ? 7.078 -9.799 -12.203 1.00 88.25 103 ARG A CA 1
ATOM 818 C C . ARG A 1 103 ? 6.475 -8.416 -12.408 1.00 88.25 103 ARG A C 1
ATOM 820 O O . ARG A 1 103 ? 5.332 -8.163 -12.007 1.00 88.25 103 ARG A O 1
ATOM 827 N N . VAL A 1 104 ? 7.224 -7.573 -13.111 1.00 93.38 104 VAL A N 1
ATOM 828 C CA . VAL A 1 104 ? 6.765 -6.290 -13.650 1.00 93.38 104 VAL A CA 1
ATOM 829 C C . VAL A 1 104 ? 6.141 -6.512 -15.028 1.00 93.38 104 VAL A C 1
ATOM 831 O O . VAL A 1 104 ? 6.683 -7.234 -15.862 1.00 93.38 104 VAL A O 1
ATOM 834 N N . SER A 1 105 ? 5.009 -5.864 -15.289 1.00 94.94 105 SER A N 1
ATOM 835 C CA . SER A 1 105 ? 4.481 -5.674 -16.643 1.00 94.94 105 SER A CA 1
ATOM 836 C C . SER A 1 105 ? 5.012 -4.350 -17.181 1.00 94.94 105 SER A C 1
ATOM 838 O O . SER A 1 105 ? 4.548 -3.279 -16.779 1.00 94.94 105 SER A O 1
ATOM 840 N N . TRP A 1 106 ? 6.037 -4.418 -18.027 1.00 96.06 106 TRP A N 1
ATOM 841 C CA . TRP A 1 106 ? 6.693 -3.238 -18.584 1.00 96.06 106 TRP A CA 1
ATOM 842 C C . TRP A 1 106 ? 5.823 -2.563 -19.644 1.00 96.06 106 TRP A C 1
ATOM 844 O O . TRP A 1 106 ? 5.296 -3.223 -20.533 1.00 96.06 106 TRP A O 1
ATOM 854 N N . LEU A 1 107 ? 5.704 -1.240 -19.548 1.00 95.50 107 LEU A N 1
ATOM 855 C CA . LEU A 1 107 ? 4.986 -0.389 -20.504 1.00 95.50 107 LEU A CA 1
ATOM 856 C C . LEU A 1 107 ? 5.944 0.365 -21.436 1.00 95.50 107 LEU A C 1
ATOM 858 O O . LEU A 1 107 ? 5.528 0.851 -22.481 1.00 95.50 107 LEU A O 1
ATOM 862 N N . ALA A 1 108 ? 7.219 0.470 -21.051 1.00 92.75 108 ALA A N 1
ATOM 863 C CA . ALA A 1 108 ? 8.256 1.155 -21.811 1.00 92.75 108 ALA A CA 1
ATOM 864 C C . ALA A 1 108 ? 9.404 0.198 -22.203 1.00 92.75 108 ALA A C 1
ATOM 866 O O . ALA A 1 108 ? 9.704 -0.750 -21.456 1.00 92.75 108 ALA A O 1
ATOM 867 N N . PRO A 1 109 ? 10.084 0.439 -23.341 1.00 92.75 109 PRO A N 1
ATOM 868 C CA . PRO A 1 109 ? 11.291 -0.293 -23.722 1.00 92.75 109 PRO A CA 1
ATOM 869 C C . PRO A 1 109 ? 12.431 -0.037 -22.728 1.00 92.75 109 PRO A C 1
ATOM 871 O O . PRO A 1 109 ? 12.430 0.969 -22.020 1.00 92.75 109 PRO A O 1
ATOM 874 N N . ALA A 1 110 ? 13.415 -0.941 -22.680 1.00 90.19 110 ALA A N 1
ATOM 875 C CA . ALA A 1 110 ? 14.516 -0.885 -21.711 1.00 90.19 110 ALA A CA 1
ATOM 876 C C . ALA A 1 110 ? 15.273 0.455 -21.729 1.00 90.19 110 ALA A C 1
ATOM 878 O O . ALA A 1 110 ? 15.532 1.012 -20.668 1.00 90.19 110 ALA A O 1
ATOM 879 N N . ALA A 1 111 ? 15.507 1.026 -22.916 1.00 89.25 111 ALA A N 1
ATOM 880 C CA . ALA A 1 111 ? 16.174 2.320 -23.089 1.00 89.25 111 ALA A CA 1
ATOM 881 C C . ALA A 1 111 ? 15.489 3.489 -22.351 1.00 89.25 111 ALA A C 1
ATOM 883 O O . ALA A 1 111 ? 16.118 4.506 -22.078 1.00 89.25 111 ALA A O 1
ATOM 884 N N . HIS A 1 112 ? 14.196 3.370 -22.028 1.00 86.25 112 HIS A N 1
ATOM 885 C CA . HIS A 1 112 ? 13.423 4.415 -21.349 1.00 86.25 112 HIS A CA 1
ATOM 886 C C . HIS A 1 112 ? 13.246 4.144 -19.843 1.00 86.25 112 HIS A C 1
ATOM 888 O O . HIS A 1 112 ? 12.647 4.954 -19.135 1.00 86.25 112 HIS A O 1
ATOM 894 N N . ARG A 1 113 ? 13.769 3.027 -19.320 1.00 91.88 113 ARG A N 1
ATOM 895 C CA . ARG A 1 113 ? 13.677 2.636 -17.902 1.00 91.88 113 ARG A CA 1
ATOM 896 C C . ARG A 1 113 ? 14.841 3.229 -17.110 1.00 91.88 113 ARG A C 1
ATOM 898 O O . ARG A 1 113 ? 15.660 2.500 -16.563 1.00 91.88 113 ARG A O 1
ATOM 905 N N . LYS A 1 114 ? 14.925 4.562 -17.099 1.00 92.62 114 LYS A N 1
ATOM 906 C CA . LYS A 1 114 ? 15.986 5.289 -16.390 1.00 92.62 114 LYS A CA 1
ATOM 907 C C . LYS A 1 114 ? 16.015 4.899 -14.913 1.00 92.62 114 LYS A C 1
ATOM 909 O O . LYS A 1 114 ? 14.967 4.859 -14.266 1.00 92.62 114 LYS A O 1
ATOM 914 N N . THR A 1 115 ? 17.212 4.662 -14.405 1.00 93.44 115 THR A N 1
ATOM 915 C CA . THR A 1 115 ? 17.471 4.428 -12.989 1.00 93.44 115 THR A CA 1
ATOM 916 C C . THR A 1 115 ? 17.627 5.758 -12.237 1.00 93.44 115 THR A C 1
ATOM 918 O O . THR A 1 115 ? 17.954 6.775 -12.860 1.00 93.44 115 THR A O 1
ATOM 921 N N . PRO A 1 116 ? 17.358 5.797 -10.920 1.00 96.62 116 PRO A N 1
ATOM 922 C CA . PRO A 1 116 ? 16.768 4.722 -10.117 1.00 96.62 116 PRO A CA 1
ATOM 923 C C . PRO A 1 116 ? 15.297 4.451 -10.471 1.00 96.62 116 PRO A C 1
ATOM 925 O O . PRO A 1 116 ? 14.602 5.306 -11.027 1.00 96.62 116 PRO A O 1
ATOM 928 N N . LEU A 1 117 ? 14.818 3.245 -10.174 1.00 97.56 117 LEU A N 1
ATOM 929 C CA . LEU A 1 117 ? 13.412 2.866 -10.312 1.00 97.56 117 LEU A CA 1
ATOM 930 C C . LEU A 1 117 ? 12.657 3.095 -8.9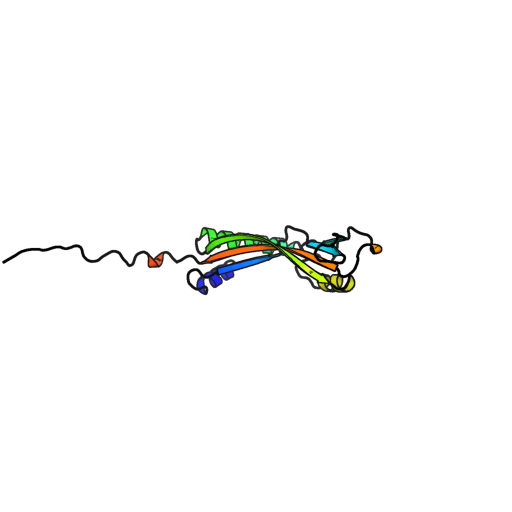99 1.00 97.56 117 LEU A C 1
ATOM 932 O O . LEU A 1 117 ? 13.211 3.005 -7.913 1.00 97.56 117 LEU A O 1
ATOM 936 N N . PHE A 1 118 ? 11.357 3.366 -9.085 1.00 97.75 118 PHE A N 1
ATOM 937 C CA . PHE A 1 118 ? 10.502 3.531 -7.909 1.00 97.75 118 PHE A CA 1
ATOM 938 C C . PHE A 1 118 ? 9.238 2.702 -8.047 1.00 97.75 118 PHE A C 1
ATOM 940 O O . PHE A 1 118 ? 8.495 2.865 -9.014 1.00 97.75 118 PHE A O 1
ATOM 947 N N . VAL A 1 119 ? 8.939 1.870 -7.052 1.00 96.00 119 VAL A N 1
ATOM 948 C CA . VAL A 1 119 ? 7.629 1.222 -6.936 1.00 96.00 119 VAL A CA 1
ATOM 949 C C . VAL A 1 119 ? 6.714 2.114 -6.110 1.00 96.00 119 VAL A C 1
ATOM 951 O O . VAL A 1 119 ? 6.808 2.175 -4.886 1.00 96.00 119 VAL A O 1
ATOM 954 N N . GLU A 1 120 ? 5.803 2.803 -6.786 1.00 96.31 120 GLU A N 1
ATOM 955 C CA . GLU A 1 120 ? 4.726 3.569 -6.171 1.00 96.31 120 GLU A CA 1
ATOM 956 C C . GLU A 1 120 ? 3.515 2.654 -5.946 1.00 96.31 120 GLU A C 1
ATOM 958 O O . GLU A 1 120 ? 2.875 2.186 -6.893 1.00 96.31 120 GLU A O 1
ATOM 963 N N . ARG A 1 121 ? 3.168 2.409 -4.680 1.00 93.69 121 ARG A N 1
ATOM 964 C CA . ARG A 1 121 ? 2.015 1.585 -4.294 1.00 93.69 121 ARG A CA 1
ATOM 965 C C . ARG A 1 121 ? 0.987 2.376 -3.501 1.00 93.69 121 ARG A C 1
ATOM 967 O O . ARG A 1 121 ? 1.323 3.212 -2.663 1.00 93.69 121 ARG A O 1
ATOM 974 N N . ALA A 1 122 ? -0.280 2.057 -3.732 1.00 94.94 122 ALA A N 1
ATOM 975 C CA . ALA A 1 122 ? -1.377 2.561 -2.924 1.00 94.94 122 ALA A CA 1
ATOM 976 C C . ALA A 1 122 ? -1.398 1.856 -1.562 1.00 94.94 122 ALA A C 1
ATOM 978 O O . ALA A 1 122 ? -1.403 0.628 -1.494 1.00 94.94 122 ALA A O 1
ATOM 979 N N . VAL A 1 123 ? -1.477 2.627 -0.483 1.00 94.31 123 VAL A N 1
ATOM 980 C CA . VAL A 1 123 ? -1.742 2.139 0.874 1.00 94.31 123 VAL A CA 1
ATOM 981 C C . VAL A 1 123 ? -3.067 2.733 1.317 1.00 94.31 123 VAL A C 1
ATOM 983 O O . VAL A 1 123 ? -3.221 3.952 1.405 1.00 94.31 123 VAL A O 1
ATOM 986 N N . ARG A 1 124 ? -4.050 1.874 1.568 1.00 95.25 124 ARG A N 1
ATOM 987 C CA . ARG A 1 124 ? -5.329 2.284 2.140 1.00 95.25 124 ARG A CA 1
ATOM 988 C C . ARG A 1 124 ? -5.211 2.258 3.654 1.00 95.25 124 ARG A C 1
ATOM 990 O O . ARG A 1 124 ? -4.606 1.342 4.209 1.00 95.25 124 ARG A O 1
ATOM 997 N N . PHE A 1 125 ? -5.810 3.246 4.304 1.00 95.81 125 PHE A N 1
ATOM 998 C CA . PHE A 1 125 ? -5.811 3.324 5.754 1.00 95.81 125 PHE A CA 1
ATOM 999 C C . PHE A 1 125 ? -7.179 3.684 6.326 1.00 95.81 125 PHE A C 1
ATOM 1001 O O . PHE A 1 125 ? -7.978 4.383 5.691 1.00 95.81 125 PHE A O 1
ATOM 1008 N N . GLU A 1 126 ? -7.405 3.251 7.562 1.00 96.94 126 GLU A N 1
ATOM 1009 C CA . GLU A 1 126 ? -8.515 3.662 8.407 1.00 96.94 126 GLU A CA 1
ATOM 1010 C C . GLU A 1 126 ? -8.031 3.886 9.846 1.00 96.94 126 GLU A C 1
ATOM 1012 O O . GLU A 1 126 ? -7.445 3.013 10.485 1.00 96.94 126 GLU A O 1
ATOM 1017 N N . ILE A 1 127 ? -8.262 5.100 10.347 1.00 97.12 127 ILE A N 1
ATOM 1018 C CA . ILE A 1 127 ? -7.939 5.519 11.709 1.00 97.12 127 ILE A CA 1
ATOM 1019 C C . ILE A 1 127 ? -9.160 5.251 12.578 1.00 97.12 127 ILE A C 1
ATOM 1021 O O . ILE A 1 127 ? -10.198 5.908 12.441 1.00 97.12 127 ILE A O 1
ATOM 1025 N N . LEU A 1 128 ? -9.013 4.301 13.490 1.00 96.81 128 LEU A N 1
ATOM 1026 C CA . LEU A 1 128 ? -10.034 3.835 14.411 1.00 96.81 128 LEU A CA 1
ATOM 1027 C C . LEU A 1 128 ? -9.763 4.390 15.810 1.00 96.81 128 LEU A C 1
ATOM 1029 O O . LEU A 1 128 ? -8.645 4.333 16.312 1.00 96.81 128 LEU A O 1
ATOM 1033 N N . ILE A 1 129 ? -10.797 4.913 16.462 1.00 97.06 129 ILE A N 1
ATOM 1034 C CA . ILE A 1 129 ? -10.722 5.405 17.841 1.00 97.06 129 ILE A CA 1
ATOM 1035 C C . ILE A 1 129 ? -11.556 4.494 18.731 1.00 97.06 129 ILE A C 1
ATOM 1037 O O . ILE A 1 129 ? -12.751 4.314 18.467 1.00 97.06 129 ILE A O 1
ATOM 1041 N N . LYS A 1 130 ? -10.945 3.946 19.788 1.00 95.44 130 LYS A N 1
ATOM 1042 C CA . LYS A 1 130 ? -11.628 3.081 20.760 1.00 95.44 130 LYS A CA 1
ATOM 1043 C C . LYS A 1 130 ? -12.848 3.793 21.348 1.00 95.44 130 LYS A C 1
ATOM 1045 O O . LYS A 1 130 ? -12.778 4.966 21.723 1.00 95.44 130 LYS A O 1
ATOM 1050 N N . GLN A 1 131 ? -13.975 3.092 21.397 1.00 92.31 131 GLN A N 1
ATOM 1051 C CA . GLN A 1 131 ? -15.187 3.566 22.057 1.00 92.31 131 GLN A CA 1
ATOM 1052 C C . GLN A 1 131 ? -15.185 3.167 23.530 1.00 92.31 131 GLN A C 1
ATOM 1054 O O . GLN A 1 131 ? -14.671 2.120 23.915 1.00 92.31 131 GLN A O 1
ATOM 1059 N N . LEU A 1 132 ? -15.780 4.019 24.362 1.00 82.06 132 LEU A N 1
ATOM 1060 C CA . LEU A 1 132 ? -16.019 3.693 25.762 1.00 82.06 132 LEU A CA 1
ATOM 1061 C C . LEU A 1 132 ? -17.103 2.616 25.827 1.00 82.06 132 LEU A C 1
ATOM 1063 O O . LEU A 1 132 ? -18.177 2.764 25.237 1.00 82.06 132 LEU A O 1
ATOM 1067 N N . GLY A 1 133 ? -16.834 1.534 26.556 1.00 67.94 133 GLY A N 1
ATOM 1068 C CA . GLY A 1 133 ? -17.870 0.563 26.875 1.00 67.94 133 GLY A CA 1
ATOM 1069 C C . GLY A 1 133 ? -19.003 1.267 27.620 1.00 67.94 133 GLY A C 1
ATOM 1070 O O . GLY A 1 133 ? -18.759 2.008 28.569 1.00 67.94 133 GLY A O 1
ATOM 1071 N N . ARG A 1 134 ? -20.257 1.017 27.227 1.00 58.66 134 ARG A N 1
ATOM 1072 C CA . ARG A 1 134 ? -21.475 1.603 27.832 1.00 58.66 134 ARG A CA 1
ATOM 1073 C C . ARG A 1 134 ? -21.612 1.426 29.362 1.00 58.66 134 ARG A C 1
ATOM 1075 O O . ARG A 1 134 ? -22.564 1.943 29.932 1.00 58.66 134 ARG A O 1
ATOM 1082 N N . ARG A 1 135 ? -20.697 0.723 30.041 1.00 52.22 135 ARG A N 1
ATOM 1083 C CA . ARG A 1 135 ? -20.766 0.422 31.481 1.00 52.22 135 ARG A CA 1
ATOM 1084 C C . ARG A 1 135 ? -20.529 1.611 32.418 1.00 52.22 135 ARG A C 1
ATOM 1086 O O . ARG A 1 135 ? -20.890 1.491 33.580 1.00 52.22 135 ARG A O 1
ATOM 1093 N N . LEU A 1 136 ? -19.991 2.743 31.956 1.00 48.88 136 LEU A N 1
ATOM 1094 C CA . LEU A 1 136 ? -19.667 3.873 32.847 1.00 48.88 136 LEU A CA 1
ATOM 1095 C C . LEU A 1 136 ? -20.710 5.001 32.914 1.00 48.88 136 LEU A C 1
ATOM 1097 O O . LEU A 1 136 ? -20.592 5.864 33.773 1.00 48.88 136 LEU A O 1
ATOM 1101 N N . LEU A 1 137 ? -21.763 4.986 32.090 1.00 48.78 137 LEU A N 1
ATOM 1102 C CA . LEU A 1 137 ? -22.780 6.056 32.104 1.00 48.78 137 LEU A CA 1
ATOM 1103 C C . LEU A 1 137 ? -23.983 5.791 33.029 1.00 48.78 137 LEU A C 1
ATOM 1105 O O . LEU A 1 137 ? -24.867 6.632 33.123 1.00 48.78 137 LEU A O 1
ATOM 1109 N N . LEU A 1 138 ? -24.026 4.654 33.734 1.00 49.59 138 LEU A N 1
ATOM 1110 C CA . LEU A 1 138 ? -25.152 4.289 34.614 1.00 49.59 138 LEU A CA 1
ATOM 1111 C C . LEU A 1 138 ? -24.833 4.348 36.118 1.00 49.59 138 LEU A C 1
ATOM 1113 O O . LEU A 1 138 ? -25.654 3.931 36.928 1.00 49.59 138 LEU A O 1
ATOM 1117 N N . ARG A 1 139 ? -23.672 4.882 36.523 1.00 49.22 139 ARG A N 1
ATOM 1118 C CA . ARG A 1 139 ? -23.253 4.938 37.940 1.00 49.22 139 ARG A CA 1
ATOM 1119 C C . ARG A 1 139 ? -23.291 6.339 38.573 1.00 49.22 139 ARG A C 1
ATOM 1121 O O . ARG A 1 139 ? -22.582 6.576 39.540 1.00 49.22 139 ARG A O 1
ATOM 1128 N N . GLY A 1 140 ? -24.115 7.251 38.048 1.00 46.31 140 GLY A N 1
ATOM 1129 C CA . GLY A 1 140 ? -24.190 8.645 38.523 1.00 46.31 140 GLY A CA 1
ATOM 1130 C C . GLY A 1 140 ? -25.590 9.188 38.825 1.00 46.31 140 GLY A C 1
ATOM 1131 O O . GLY A 1 140 ? -25.752 10.398 38.893 1.00 46.31 140 GLY A O 1
ATOM 1132 N N . GLY A 1 141 ? -26.617 8.343 38.967 1.00 45.59 141 GLY A N 1
ATOM 1133 C CA . GLY A 1 141 ? -28.004 8.815 39.070 1.00 45.59 141 GLY A CA 1
ATOM 1134 C C . GLY A 1 141 ? -28.854 8.051 40.075 1.00 45.59 141 GLY A C 1
ATOM 1135 O O . GLY A 1 141 ? -29.776 7.355 39.664 1.00 45.59 141 GLY A O 1
ATOM 1136 N N . ARG A 1 142 ? -28.549 8.168 41.373 1.00 52.84 142 ARG A N 1
ATOM 1137 C CA . ARG A 1 142 ? -29.510 7.987 42.479 1.00 52.84 142 ARG A CA 1
ATOM 1138 C C . ARG A 1 142 ? -28.874 8.441 43.796 1.00 52.84 142 ARG A C 1
ATOM 1140 O O . ARG A 1 142 ? -28.018 7.750 44.333 1.00 52.84 142 ARG A O 1
ATOM 1147 N N . GLY A 1 143 ? -29.320 9.585 44.306 1.00 43.72 143 GLY A N 1
ATOM 1148 C CA . GLY A 1 143 ? -29.023 10.035 45.665 1.00 43.72 143 GLY A CA 1
ATOM 1149 C C . GLY A 1 143 ? -29.339 11.514 45.869 1.00 43.72 143 GLY A C 1
ATOM 1150 O O . GLY A 1 143 ? -28.694 12.352 45.258 1.00 43.72 143 GLY A O 1
ATOM 1151 N N . ALA A 1 144 ? -30.303 11.792 46.750 1.00 41.75 144 ALA A N 1
ATOM 1152 C CA . ALA A 1 144 ? -30.673 13.094 47.315 1.00 41.75 144 ALA A CA 1
ATOM 1153 C C . ALA A 1 144 ? -31.562 14.036 46.470 1.00 41.75 144 ALA A C 1
ATOM 1155 O O . ALA A 1 144 ? -31.158 15.107 46.027 1.00 41.75 144 ALA A O 1
ATOM 1156 N N . ARG A 1 145 ? -32.854 13.691 46.376 1.00 42.22 145 ARG A N 1
ATOM 1157 C CA . ARG A 1 145 ? -33.920 14.667 46.668 1.00 42.22 145 ARG A CA 1
ATOM 1158 C C . ARG A 1 145 ? -34.678 14.172 47.894 1.00 42.22 145 ARG A C 1
ATOM 1160 O O . ARG A 1 145 ? -35.105 13.023 47.912 1.00 42.22 145 ARG A O 1
ATOM 1167 N N . GLY A 1 146 ? -34.833 15.044 48.878 1.00 34.81 146 GLY A N 1
ATOM 1168 C CA . GLY A 1 146 ? -35.607 14.807 50.091 1.00 34.81 146 GLY A CA 1
ATOM 1169 C C . GLY A 1 146 ? -35.453 16.003 51.016 1.00 34.81 146 GLY A C 1
ATOM 1170 O O . GLY A 1 146 ? -34.604 15.994 51.895 1.00 34.81 146 GLY A O 1
ATOM 1171 N N . ALA A 1 147 ? -36.212 17.058 50.727 1.00 40.09 147 ALA A N 1
ATOM 1172 C CA . ALA A 1 147 ? -36.385 18.213 51.592 1.00 40.09 147 ALA A CA 1
ATOM 1173 C C . ALA A 1 147 ? -37.172 17.817 52.851 1.00 40.09 147 ALA A C 1
ATOM 1175 O O . ALA A 1 147 ? -38.125 17.047 52.750 1.00 40.09 147 ALA A O 1
ATOM 1176 N N . ALA A 1 148 ? -36.815 18.397 53.993 1.00 36.50 148 ALA A N 1
ATOM 1177 C CA . ALA A 1 148 ? -37.724 18.591 55.115 1.00 36.50 148 ALA A CA 1
ATOM 1178 C C . ALA A 1 148 ? -37.265 19.828 55.897 1.00 36.50 148 ALA A C 1
ATOM 1180 O O . ALA A 1 148 ? -36.334 19.775 56.696 1.00 36.50 148 ALA A O 1
ATOM 1181 N N . SER A 1 149 ? -37.899 20.953 55.593 1.00 38.00 149 SER A N 1
ATOM 1182 C CA . SER A 1 149 ? -38.005 22.113 56.470 1.00 38.00 149 SER A CA 1
ATOM 1183 C C . SER A 1 149 ? -39.063 21.797 57.528 1.00 38.00 149 SER A C 1
ATOM 1185 O O . SER A 1 149 ? -40.144 21.367 57.141 1.00 38.00 149 SER A O 1
ATOM 1187 N N . TYR A 1 150 ? -38.781 22.039 58.807 1.00 33.59 150 TYR A N 1
ATOM 1188 C CA . TYR A 1 150 ? -39.759 22.496 59.803 1.00 33.59 150 TYR A CA 1
ATOM 1189 C C . TYR A 1 150 ? -38.999 23.181 60.948 1.00 33.59 150 TYR A C 1
ATOM 1191 O O . TYR A 1 150 ? -38.089 22.596 61.532 1.00 33.59 150 TYR A O 1
ATOM 1199 N N . GLU A 1 151 ? -39.354 24.442 61.193 1.00 34.62 151 GLU A N 1
ATOM 1200 C CA . GLU A 1 151 ? -39.033 25.228 62.389 1.00 34.62 151 GLU A CA 1
ATOM 1201 C C . GLU A 1 151 ? -39.709 24.617 63.628 1.00 34.62 151 GLU A C 1
ATOM 1203 O O . GLU A 1 151 ? -40.846 24.159 63.501 1.00 34.62 151 GLU A O 1
ATOM 1208 N N . VAL A 1 152 ? -39.030 24.640 64.787 1.00 44.09 152 VAL A N 1
ATOM 1209 C CA . VAL A 1 152 ? -39.384 25.384 66.025 1.00 44.09 152 VAL A CA 1
ATOM 1210 C C . VAL A 1 152 ? -38.089 25.649 66.794 1.00 44.09 152 VAL A C 1
ATOM 1212 O O . VAL A 1 152 ? -37.287 24.695 66.916 1.00 44.09 152 VAL A O 1
#

Foldseek 3Di:
DLVVVVVVLVPADAQGKDKDKAFDQVDWWFKAAPDPPHDGFWTWHWDPVVVVVVVVVVVSVVVCCVVLQWPWDDKDKDKDKDKAFDPVRVLVCLCPDPIINSDIGGPHDPVPRHDTMITITIMIMTMITGDDDPVPPPPPDDDDDDDDDDDD

Radius of gyration: 25.37 Å; chains: 1; bounding box: 59×40×90 Å

pLDDT: mean 85.51, std 16.85, range [33.59, 97.75]

Secondary structure (DSSP, 8-state):
-HHHHHHHHHHSPTT-EEEEEEE-TTS-EEEEESSTTS-EEEEE-B-HHHHHHHHHHHHHHHHHHHTTSEEEEEEEEEEEEEEESSHHHHHHHHHS-SSB-SS-EE-S-GGG-PSSEEEEEEEEEEEEEEPPPGGGTTSS------------